Protein AF-A0A8B7J1X4-F1 (afdb_monomer_lite)

Foldseek 3Di:
DVVVVVVVPPVVVVVLVLLVLVDDPVCSVVSVLVVQLVVLVCQQVLVVVLVVCCVPPNNVVSVVVVVVVVVVVVVCCVPPPDPSDPPVPPLVDPDNPPPVCVVDPVNVVVVLVVDPVSVVVVVVVVVVVVVVVVCVPVVLVCCCPPVVDDPVVSSVVSNVVSVVVSVVD

pLDDT: mean 74.61, std 11.49, range [41.12, 89.56]

Secondary structure (DSSP, 8-state):
-HHHHHHTTTHHHHHHHHHHHHS-TTTHHHHHHHHHHHHHHHHHHHHHHHHHHHHHH-HHHHHHHHHHHHHHHHHHHHHH----S-TTTS-SSTT----TTTS-HHHHHHHHTT-HHHHHHHHHHHHHHHHHHHHHHHHHHHHHHTS---HHHHHHHHHHHHHHHHHH-

Structure (mmCIF, N/CA/C/O backbone):
data_AF-A0A8B7J1X4-F1
#
_entry.id   AF-A0A8B7J1X4-F1
#
loop_
_atom_site.group_PDB
_atom_site.id
_atom_site.type_symbol
_atom_site.label_atom_id
_atom_site.label_alt_id
_atom_site.label_comp_id
_atom_site.label_asym_id
_atom_site.label_entity_id
_atom_site.label_seq_id
_atom_site.pdbx_PDB_ins_code
_atom_site.Cartn_x
_atom_site.Cartn_y
_atom_site.Cartn_z
_atom_site.occupancy
_atom_site.B_iso_or_equiv
_atom_site.auth_seq_id
_atom_site.auth_comp_id
_atom_site.auth_asym_id
_atom_site.auth_atom_id
_atom_site.pdbx_PDB_model_num
ATOM 1 N N . MET A 1 1 ? -0.257 -16.240 15.286 1.00 43.97 1 MET A N 1
ATOM 2 C CA . MET A 1 1 ? -1.013 -15.777 14.099 1.00 43.97 1 MET A CA 1
ATOM 3 C C . MET A 1 1 ? -0.348 -14.624 13.336 1.00 43.97 1 MET A C 1
ATOM 5 O O . MET A 1 1 ? -0.653 -14.475 12.166 1.00 43.97 1 MET A O 1
ATOM 9 N N . ILE A 1 2 ? 0.600 -13.872 13.916 1.00 50.91 2 ILE A N 1
ATOM 10 C CA . ILE A 1 2 ? 1.233 -12.701 13.265 1.00 50.91 2 ILE A CA 1
ATOM 11 C C . ILE A 1 2 ? 2.126 -13.071 12.051 1.00 50.91 2 ILE A C 1
ATOM 13 O O . ILE A 1 2 ? 2.241 -12.291 11.114 1.00 50.91 2 ILE A O 1
ATOM 17 N N . SER A 1 3 ? 2.706 -14.278 12.002 1.00 58.28 3 SER A N 1
ATOM 18 C CA . SER A 1 3 ? 3.660 -14.655 10.940 1.00 58.28 3 SER A CA 1
ATOM 19 C C . SER A 1 3 ? 3.053 -14.957 9.564 1.00 58.28 3 SER A C 1
ATOM 21 O O . SER A 1 3 ? 3.766 -14.847 8.575 1.00 58.28 3 SER A O 1
ATOM 23 N N . VAL A 1 4 ? 1.770 -15.328 9.467 1.00 63.88 4 VAL A N 1
ATOM 24 C CA . VAL A 1 4 ? 1.157 -15.663 8.163 1.00 63.88 4 VAL A CA 1
ATOM 25 C C . VAL A 1 4 ? 0.767 -14.393 7.407 1.00 63.88 4 VAL A C 1
ATOM 27 O O . VAL A 1 4 ? 1.047 -14.280 6.218 1.00 63.88 4 VAL A O 1
ATOM 30 N N . SER A 1 5 ? 0.212 -13.396 8.103 1.00 62.59 5 SER A N 1
ATOM 31 C CA . SER A 1 5 ? -0.150 -12.104 7.505 1.00 62.59 5 SER A CA 1
ATOM 32 C C . SER A 1 5 ? 1.054 -11.371 6.906 1.00 62.59 5 SER A C 1
ATOM 34 O O . SER A 1 5 ? 0.910 -10.707 5.888 1.00 62.59 5 SER A O 1
ATOM 36 N N . GLY A 1 6 ? 2.250 -11.535 7.486 1.00 63.50 6 GLY A N 1
ATOM 37 C CA . GLY A 1 6 ? 3.478 -10.935 6.957 1.00 63.50 6 GLY A CA 1
ATOM 38 C C . GLY A 1 6 ? 3.901 -11.491 5.593 1.00 63.50 6 GLY A C 1
ATOM 39 O O . GLY A 1 6 ? 4.378 -10.734 4.755 1.00 63.50 6 GLY A O 1
ATOM 40 N N . ILE A 1 7 ? 3.671 -12.784 5.335 1.00 66.56 7 ILE A N 1
ATOM 41 C CA . ILE A 1 7 ? 4.009 -13.419 4.048 1.00 66.56 7 ILE A CA 1
ATOM 42 C C . ILE A 1 7 ? 3.128 -12.851 2.929 1.00 66.56 7 ILE A C 1
ATOM 44 O O . ILE A 1 7 ? 3.621 -12.540 1.849 1.00 66.56 7 ILE A O 1
ATOM 48 N N . PHE A 1 8 ? 1.841 -12.644 3.211 1.00 70.56 8 PHE A N 1
ATOM 49 C CA . PHE A 1 8 ? 0.896 -12.044 2.266 1.00 70.56 8 PHE A CA 1
ATOM 50 C C . PHE A 1 8 ? 0.984 -10.513 2.187 1.00 70.56 8 PHE A C 1
ATOM 52 O O . PHE A 1 8 ? 0.286 -9.912 1.379 1.00 70.56 8 PHE A O 1
ATOM 59 N N . SER A 1 9 ? 1.835 -9.868 2.993 1.00 66.69 9 SER A N 1
ATOM 60 C CA . SER A 1 9 ? 1.963 -8.406 3.009 1.00 66.69 9 SER A CA 1
ATOM 61 C C . SER A 1 9 ? 2.813 -7.855 1.857 1.00 66.69 9 SER A C 1
ATOM 63 O O . SER A 1 9 ? 2.869 -6.638 1.671 1.00 66.69 9 SER A O 1
ATOM 65 N N . VAL A 1 10 ? 3.498 -8.711 1.090 1.00 72.06 10 VAL A N 1
ATOM 66 C CA . VAL A 1 10 ? 4.405 -8.304 -0.001 1.00 72.06 10 VAL A CA 1
ATOM 67 C C . VAL A 1 10 ? 3.624 -8.054 -1.298 1.00 72.06 10 VAL A C 1
ATOM 69 O O . VAL A 1 10 ? 3.910 -8.629 -2.342 1.00 72.06 10 VAL A O 1
ATOM 72 N N . THR A 1 11 ? 2.614 -7.189 -1.247 1.00 78.81 11 THR A N 1
ATOM 73 C CA . THR A 1 11 ? 1.757 -6.907 -2.413 1.00 78.81 11 THR A CA 1
ATOM 74 C C . THR A 1 11 ? 2.311 -5.762 -3.258 1.00 78.81 11 THR A C 1
ATOM 76 O O . THR A 1 11 ? 2.304 -5.834 -4.483 1.00 78.81 11 THR A O 1
ATOM 79 N N . PHE A 1 12 ? 2.882 -4.733 -2.622 1.00 76.94 12 PHE A N 1
ATOM 80 C CA . PHE A 1 12 ? 3.412 -3.554 -3.317 1.00 76.94 12 PHE A CA 1
ATOM 81 C C . PHE A 1 12 ? 4.479 -3.878 -4.357 1.00 76.94 12 PHE A C 1
ATOM 83 O O . PHE A 1 12 ? 4.410 -3.392 -5.480 1.00 76.94 12 PHE A O 1
ATOM 90 N N . SER A 1 13 ? 5.446 -4.723 -3.993 1.00 78.19 13 SER A N 1
ATOM 91 C CA . SER A 1 13 ? 6.528 -5.119 -4.900 1.00 78.19 13 SER A CA 1
ATOM 92 C C . SER A 1 13 ? 5.981 -5.810 -6.155 1.00 78.19 13 SER A C 1
ATOM 94 O O . SER A 1 13 ? 6.418 -5.523 -7.266 1.00 78.19 13 SER A O 1
ATOM 96 N N . VAL A 1 14 ? 4.969 -6.670 -5.985 1.00 80.81 14 VAL A N 1
ATOM 97 C CA . VAL A 1 14 ? 4.340 -7.419 -7.081 1.00 80.81 14 VAL A CA 1
ATOM 98 C C . VAL A 1 14 ? 3.522 -6.495 -7.983 1.00 80.81 14 VAL A C 1
ATOM 100 O O . VAL A 1 14 ? 3.642 -6.582 -9.202 1.00 80.81 14 VAL A O 1
ATOM 103 N N . ILE A 1 15 ? 2.741 -5.574 -7.408 1.00 80.94 15 ILE A N 1
ATOM 104 C CA . ILE A 1 15 ? 1.948 -4.607 -8.183 1.00 80.94 15 ILE A CA 1
ATOM 105 C C . ILE A 1 15 ? 2.865 -3.693 -8.997 1.00 80.94 15 ILE A C 1
ATOM 107 O O . ILE A 1 15 ? 2.632 -3.499 -10.188 1.00 80.94 15 ILE A O 1
ATOM 111 N N . PHE A 1 16 ? 3.924 -3.148 -8.390 1.00 80.25 16 PHE A N 1
ATOM 112 C CA . PHE A 1 16 ? 4.852 -2.282 -9.115 1.00 80.25 16 PHE A CA 1
ATOM 113 C C . PHE A 1 16 ? 5.597 -3.030 -10.221 1.00 80.25 16 PHE A C 1
ATOM 115 O O . PHE A 1 16 ? 5.753 -2.475 -11.305 1.00 80.25 16 PHE A O 1
ATOM 122 N N . ALA A 1 17 ? 5.986 -4.288 -9.997 1.00 80.56 17 ALA A N 1
ATOM 123 C CA . ALA A 1 17 ? 6.559 -5.126 -11.048 1.00 80.56 17 ALA A CA 1
ATOM 124 C C . ALA A 1 17 ? 5.566 -5.350 -12.204 1.00 80.56 17 ALA A C 1
ATOM 126 O O . ALA A 1 17 ? 5.909 -5.112 -13.357 1.00 80.56 17 ALA A O 1
ATOM 127 N N . TYR A 1 18 ? 4.312 -5.700 -11.899 1.00 79.19 18 TYR A N 1
ATOM 128 C CA . TYR A 1 18 ? 3.263 -5.882 -12.907 1.00 79.19 18 TYR A CA 1
ATOM 129 C C . TYR A 1 18 ? 3.027 -4.609 -13.733 1.00 79.19 18 TYR A C 1
ATOM 131 O O . TYR A 1 18 ? 2.960 -4.649 -14.960 1.00 79.19 18 TYR A O 1
ATOM 139 N N . VAL A 1 19 ? 2.940 -3.452 -13.073 1.00 80.00 19 VAL A N 1
ATOM 140 C CA . VAL A 1 19 ? 2.756 -2.159 -13.747 1.00 80.00 19 VAL A CA 1
ATOM 141 C C . VAL A 1 19 ? 3.963 -1.840 -14.629 1.00 80.00 19 VAL A C 1
ATOM 143 O O . VAL A 1 19 ? 3.774 -1.382 -15.754 1.00 80.00 19 VAL A O 1
ATOM 146 N N . ALA A 1 20 ? 5.186 -2.128 -14.172 1.00 80.00 20 ALA A N 1
ATOM 147 C CA . ALA A 1 20 ? 6.407 -1.943 -14.957 1.00 80.00 20 ALA A CA 1
ATOM 148 C C . ALA A 1 20 ? 6.426 -2.784 -16.244 1.00 80.00 20 ALA A C 1
ATOM 150 O O . ALA A 1 20 ? 6.934 -2.312 -17.269 1.00 80.00 20 ALA A O 1
ATOM 151 N N . ASP A 1 21 ? 5.882 -4.002 -16.175 1.00 78.81 21 ASP A N 1
ATOM 152 C CA . ASP A 1 21 ? 5.820 -4.957 -17.284 1.00 78.81 21 ASP A CA 1
ATOM 153 C C . ASP A 1 21 ? 4.762 -4.569 -18.328 1.00 78.81 21 ASP A C 1
ATOM 155 O O . ASP A 1 21 ? 4.979 -4.749 -19.526 1.00 78.81 21 ASP A O 1
ATOM 159 N N . VAL A 1 22 ? 3.628 -4.009 -17.893 1.00 76.81 22 VAL A N 1
ATOM 160 C CA . VAL A 1 22 ? 2.497 -3.666 -18.777 1.00 76.81 22 VAL A CA 1
ATOM 161 C C . VAL A 1 22 ? 2.607 -2.251 -19.364 1.00 76.81 22 VAL A C 1
ATOM 163 O O . VAL A 1 22 ? 2.054 -1.986 -20.432 1.00 76.81 22 VAL A O 1
ATOM 166 N N . THR A 1 23 ? 3.324 -1.330 -18.708 1.00 77.00 23 THR A N 1
ATOM 167 C CA . THR A 1 23 ? 3.393 0.086 -19.119 1.00 77.00 23 THR A CA 1
ATOM 168 C C . THR A 1 23 ? 4.698 0.459 -19.828 1.00 77.00 23 THR A C 1
ATOM 170 O O . THR A 1 23 ? 5.799 0.042 -19.454 1.00 77.00 23 THR A O 1
ATOM 173 N N . GLN A 1 24 ? 4.578 1.290 -20.868 1.00 76.50 24 GLN A N 1
ATOM 174 C CA . GLN A 1 24 ? 5.717 1.816 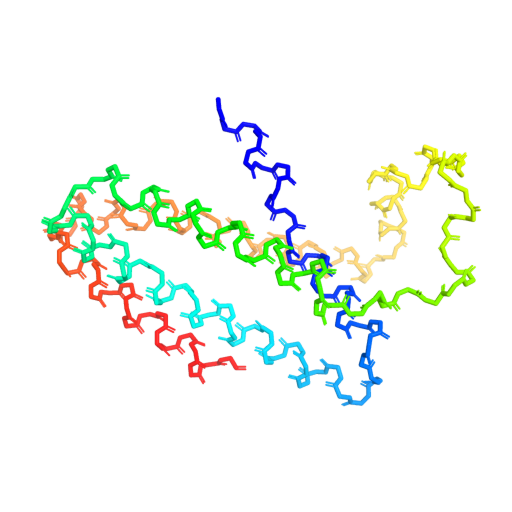-21.628 1.00 76.50 24 GLN A CA 1
ATOM 175 C C . GLN A 1 24 ? 6.518 2.831 -20.798 1.00 76.50 24 GLN A C 1
ATOM 177 O O . GLN A 1 24 ? 5.949 3.540 -19.971 1.00 76.50 24 GLN A O 1
ATOM 182 N N . GLU A 1 25 ? 7.829 2.955 -21.051 1.00 74.50 25 GLU A N 1
ATOM 183 C CA . GLU A 1 25 ? 8.747 3.800 -20.259 1.00 74.50 25 GLU A CA 1
ATOM 184 C C . GLU A 1 25 ? 8.257 5.232 -20.023 1.00 74.50 25 GLU A C 1
ATOM 186 O O . GLU A 1 25 ? 8.450 5.766 -18.932 1.00 74.50 25 GLU A O 1
ATOM 191 N N . HIS A 1 26 ? 7.594 5.830 -21.013 1.00 73.38 26 HIS A N 1
ATOM 192 C CA . HIS A 1 26 ? 7.126 7.211 -20.933 1.00 73.38 26 HIS A CA 1
ATOM 193 C C . HIS A 1 26 ? 5.895 7.394 -20.020 1.00 73.38 26 HIS A C 1
ATOM 195 O O . HIS A 1 26 ? 5.731 8.467 -19.446 1.00 73.38 26 HIS A O 1
ATOM 201 N N . GLU A 1 27 ? 5.070 6.356 -19.828 1.00 80.50 27 GLU A N 1
ATOM 202 C CA . GLU A 1 27 ? 3.838 6.416 -19.014 1.00 80.50 27 GLU A CA 1
ATOM 203 C C . GLU A 1 27 ? 4.018 5.825 -17.611 1.00 80.50 27 GLU A C 1
ATOM 205 O O . GLU A 1 27 ? 3.137 5.967 -16.762 1.00 80.50 27 GLU A O 1
ATOM 210 N N . ARG A 1 28 ? 5.166 5.189 -17.330 1.00 80.00 28 ARG A N 1
ATOM 211 C CA . ARG A 1 28 ? 5.443 4.519 -16.046 1.00 80.00 28 ARG A CA 1
ATOM 212 C C . ARG A 1 28 ? 5.256 5.435 -14.843 1.00 80.00 28 ARG A C 1
ATOM 214 O O . ARG A 1 28 ? 4.695 5.010 -13.840 1.00 80.00 28 ARG A O 1
ATOM 221 N N . ILE A 1 29 ? 5.696 6.690 -14.944 1.00 81.69 29 ILE A N 1
ATOM 222 C CA . ILE A 1 29 ? 5.574 7.664 -13.849 1.00 81.69 29 ILE A CA 1
ATOM 223 C C . ILE A 1 29 ? 4.096 7.913 -13.525 1.00 81.69 29 ILE A C 1
ATOM 225 O O . ILE A 1 29 ? 3.697 7.835 -12.365 1.00 81.69 29 ILE A O 1
ATOM 229 N N . THR A 1 30 ? 3.269 8.147 -14.545 1.00 82.06 30 THR A N 1
ATOM 230 C CA . THR A 1 30 ? 1.828 8.376 -14.382 1.00 82.06 30 THR A CA 1
ATOM 231 C C . THR A 1 30 ? 1.114 7.127 -13.873 1.00 82.06 30 THR A C 1
ATOM 233 O O . THR A 1 30 ? 0.265 7.224 -12.989 1.00 82.06 30 THR A O 1
ATOM 236 N N . ALA A 1 31 ? 1.484 5.946 -14.372 1.00 83.62 31 ALA A N 1
ATOM 237 C CA . ALA A 1 31 ? 0.910 4.682 -13.924 1.00 83.62 31 ALA A CA 1
ATOM 238 C C . ALA A 1 31 ? 1.232 4.386 -12.449 1.00 83.62 31 ALA A C 1
ATOM 240 O O . ALA A 1 31 ? 0.340 4.013 -11.687 1.00 83.62 31 ALA A O 1
ATOM 241 N N . TYR A 1 32 ? 2.476 4.612 -12.013 1.00 83.75 32 TYR A N 1
ATOM 242 C CA . TYR A 1 32 ? 2.853 4.486 -10.603 1.00 83.75 32 TYR A CA 1
ATOM 243 C C . TYR A 1 32 ? 2.157 5.514 -9.709 1.00 83.75 32 TYR A C 1
ATOM 245 O O . TYR A 1 32 ? 1.755 5.168 -8.594 1.00 83.75 32 TYR A O 1
ATOM 253 N N . GLY A 1 33 ? 1.965 6.743 -10.196 1.00 84.50 33 GLY A N 1
ATOM 254 C CA . GLY A 1 33 ? 1.164 7.760 -9.512 1.00 84.50 33 GLY A CA 1
ATOM 255 C C . GLY A 1 33 ? -0.278 7.297 -9.303 1.00 84.50 33 GLY A C 1
ATOM 256 O O . GLY A 1 33 ? -0.770 7.305 -8.179 1.00 84.50 33 GLY A O 1
ATOM 257 N N . LEU A 1 34 ? -0.922 6.773 -10.352 1.00 83.56 34 LEU A N 1
ATOM 258 C CA . LEU A 1 34 ? -2.301 6.282 -10.281 1.00 83.56 34 LEU A CA 1
ATOM 259 C C . LEU A 1 34 ? -2.460 5.115 -9.293 1.00 83.56 34 LEU A C 1
ATOM 261 O O . LEU A 1 34 ? -3.404 5.097 -8.508 1.00 83.56 34 LEU A O 1
ATOM 265 N N . VAL A 1 35 ? -1.523 4.164 -9.295 1.00 86.25 35 VAL A N 1
ATOM 266 C CA . VAL A 1 35 ? -1.497 3.041 -8.339 1.00 86.25 35 VAL A CA 1
ATOM 267 C C . VAL A 1 35 ? -1.308 3.533 -6.903 1.00 86.25 35 VAL A C 1
ATOM 269 O O . VAL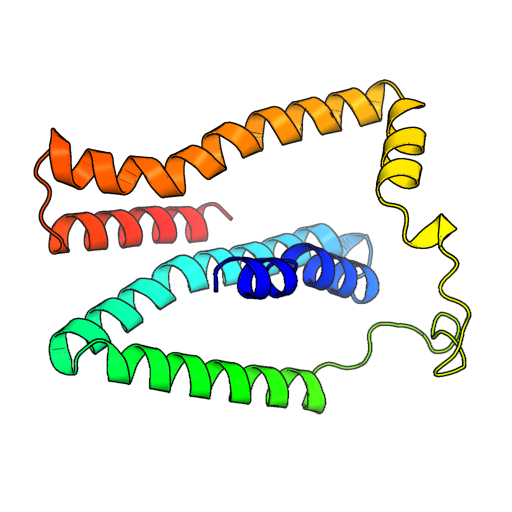 A 1 35 ? -1.945 3.035 -5.977 1.00 86.25 35 VAL A O 1
ATOM 272 N N . SER A 1 36 ? -0.454 4.534 -6.704 1.00 82.31 36 SER A N 1
ATOM 273 C CA . SER A 1 36 ? -0.243 5.125 -5.381 1.00 82.31 36 SER A CA 1
ATOM 274 C C . SER A 1 36 ? -1.487 5.887 -4.908 1.00 82.31 36 SER A C 1
ATOM 276 O O . SER A 1 36 ? -1.855 5.795 -3.738 1.00 82.31 36 SER A O 1
ATOM 278 N N . ALA A 1 37 ? -2.185 6.579 -5.813 1.00 82.44 37 ALA A N 1
ATOM 279 C CA . ALA A 1 37 ? -3.405 7.322 -5.508 1.00 82.44 37 ALA A CA 1
ATOM 280 C C . ALA A 1 37 ? -4.567 6.393 -5.123 1.00 82.44 37 ALA A C 1
ATOM 282 O O . ALA A 1 37 ? -5.283 6.663 -4.157 1.00 82.44 37 ALA A O 1
ATOM 283 N N . THR A 1 38 ? -4.741 5.264 -5.820 1.00 84.88 38 THR A N 1
ATOM 284 C CA . THR A 1 38 ? -5.759 4.262 -5.454 1.00 84.88 38 THR A CA 1
ATOM 285 C C . THR A 1 38 ? -5.444 3.595 -4.117 1.00 84.88 38 THR A C 1
ATOM 287 O O . THR A 1 38 ? -6.362 3.321 -3.336 1.00 84.88 38 THR A O 1
ATOM 290 N N . PHE A 1 39 ? -4.163 3.394 -3.799 1.00 82.81 39 PHE A N 1
ATOM 291 C CA . PHE A 1 39 ? -3.745 2.925 -2.481 1.00 82.81 39 PHE A CA 1
ATOM 292 C C . PHE A 1 39 ? -4.060 3.949 -1.377 1.00 82.81 39 PHE A C 1
ATOM 294 O O . PHE A 1 39 ? -4.689 3.593 -0.378 1.00 82.81 39 PHE A O 1
ATOM 301 N N . ALA A 1 40 ? -3.712 5.224 -1.576 1.00 79.19 40 ALA A N 1
ATOM 302 C CA . ALA A 1 40 ? -4.042 6.302 -0.641 1.00 79.19 40 ALA A CA 1
ATOM 303 C C . ALA A 1 40 ? -5.562 6.430 -0.430 1.00 79.19 40 ALA A C 1
ATOM 305 O O . ALA A 1 40 ? -6.027 6.560 0.704 1.00 79.19 40 ALA A O 1
ATOM 306 N N . ALA A 1 41 ? -6.351 6.301 -1.502 1.00 81.19 41 ALA A N 1
ATOM 307 C CA . ALA A 1 41 ? -7.809 6.281 -1.424 1.00 81.19 41 ALA A CA 1
ATOM 308 C C . ALA A 1 41 ? -8.317 5.109 -0.578 1.00 81.19 41 ALA A C 1
ATOM 310 O O . ALA A 1 41 ? -9.131 5.292 0.330 1.00 81.19 41 ALA A O 1
ATOM 311 N N . SER A 1 42 ? -7.773 3.914 -0.805 1.00 82.44 42 SER A N 1
ATOM 312 C CA . SER A 1 42 ? -8.134 2.711 -0.053 1.00 82.44 42 SER A CA 1
ATOM 313 C C . SER A 1 42 ? -7.816 2.835 1.442 1.00 82.44 42 SER A C 1
ATOM 315 O O . SER A 1 42 ? -8.615 2.394 2.271 1.00 82.44 42 SER A O 1
ATOM 317 N N . LEU A 1 43 ? -6.702 3.485 1.807 1.00 74.75 43 LEU A N 1
ATOM 318 C CA . LEU A 1 43 ? -6.327 3.744 3.203 1.00 74.75 43 LEU A CA 1
ATOM 319 C C . LEU A 1 43 ? -7.315 4.651 3.950 1.00 74.75 43 LEU A C 1
ATOM 321 O O . LEU A 1 43 ? -7.446 4.513 5.163 1.00 74.75 43 LEU A O 1
ATOM 325 N N . VAL A 1 44 ? -8.017 5.554 3.262 1.00 75.75 44 VAL A N 1
ATOM 326 C CA . VAL A 1 44 ? -9.070 6.394 3.866 1.00 75.75 44 VAL A CA 1
ATOM 327 C C . VAL A 1 44 ? -10.389 5.649 3.935 1.00 75.75 44 VAL A C 1
ATOM 329 O O . VAL A 1 44 ? -11.071 5.645 4.962 1.00 75.75 44 VAL A O 1
ATOM 332 N N . THR A 1 45 ? -10.772 5.041 2.815 1.00 79.56 45 THR A N 1
ATOM 333 C CA . THR A 1 45 ? -12.094 4.447 2.649 1.00 79.56 45 THR A CA 1
ATOM 334 C C . THR A 1 45 ? -12.256 3.198 3.516 1.00 79.56 45 THR A C 1
ATOM 336 O O . THR A 1 45 ? -13.322 2.998 4.097 1.00 79.56 45 THR A O 1
ATOM 339 N N . SER A 1 46 ? -11.202 2.392 3.681 1.00 80.31 46 SER A N 1
ATOM 340 C CA . SER A 1 46 ? -11.262 1.139 4.445 1.00 80.31 46 SER A CA 1
ATOM 341 C C . SER A 1 46 ? -11.552 1.344 5.947 1.00 80.31 46 SER A C 1
ATOM 343 O O . SER A 1 46 ? -12.541 0.782 6.427 1.00 80.31 46 SER A O 1
ATOM 345 N N . PRO A 1 47 ? -10.817 2.187 6.708 1.00 74.81 47 PRO A N 1
ATOM 346 C CA . PRO A 1 47 ? -11.128 2.443 8.117 1.00 74.81 47 PRO A CA 1
ATOM 347 C C . PRO A 1 47 ? -12.495 3.091 8.331 1.00 74.81 47 PRO A C 1
ATOM 349 O O . PRO A 1 47 ? -13.157 2.784 9.319 1.00 74.81 47 PRO A O 1
ATOM 352 N N . ALA A 1 48 ? -12.941 3.959 7.417 1.00 75.69 48 ALA A N 1
ATOM 353 C CA . ALA A 1 48 ? -14.252 4.597 7.511 1.00 75.69 48 ALA A CA 1
ATOM 354 C C . ALA A 1 48 ? -15.389 3.566 7.410 1.00 75.69 48 ALA A C 1
ATOM 356 O O . ALA A 1 48 ? -16.292 3.550 8.250 1.00 75.69 48 ALA A O 1
ATOM 357 N N . ILE A 1 49 ? -15.310 2.662 6.426 1.00 80.19 49 ILE A N 1
ATOM 358 C CA . ILE A 1 49 ? -16.278 1.570 6.259 1.00 80.19 49 ILE A CA 1
ATOM 359 C C . ILE A 1 49 ? -16.183 0.585 7.432 1.00 80.19 49 ILE A C 1
ATOM 361 O O . ILE A 1 49 ? -17.209 0.201 7.995 1.00 80.19 49 ILE A O 1
ATOM 365 N N . GLY A 1 50 ? -14.968 0.214 7.846 1.00 79.31 50 GLY A N 1
ATOM 366 C CA . GLY A 1 50 ? -14.735 -0.713 8.955 1.00 79.31 50 GLY A CA 1
ATOM 367 C C . GLY A 1 50 ? -15.252 -0.191 10.297 1.00 79.31 50 GLY A C 1
ATOM 368 O O . GLY A 1 50 ? -15.905 -0.930 11.031 1.00 79.31 50 GLY A O 1
ATOM 369 N N . ALA A 1 51 ? -15.034 1.092 10.600 1.00 74.00 51 ALA A N 1
ATOM 370 C CA . ALA A 1 51 ? -15.530 1.725 11.820 1.00 74.00 51 ALA A CA 1
ATOM 371 C C . ALA A 1 51 ? -17.062 1.826 11.834 1.00 74.00 51 ALA A C 1
ATOM 373 O O . ALA A 1 51 ? -17.683 1.571 12.865 1.00 74.00 51 ALA A O 1
ATOM 374 N N . TYR A 1 52 ? -17.680 2.150 10.693 1.00 77.56 52 TYR A N 1
ATOM 375 C CA . TYR A 1 52 ? -19.138 2.203 10.568 1.00 77.56 52 TYR A CA 1
ATOM 376 C C . TYR A 1 52 ? -19.787 0.823 10.772 1.00 77.56 52 TYR A C 1
ATOM 378 O O . TYR A 1 52 ? -20.745 0.696 11.540 1.00 77.56 52 TYR A O 1
ATOM 386 N N . LEU A 1 53 ? -19.233 -0.223 10.147 1.00 80.19 53 LEU A N 1
ATOM 387 C CA . LEU A 1 53 ? -19.706 -1.601 10.320 1.00 80.19 53 LEU A CA 1
ATOM 388 C C . LEU A 1 53 ? -19.487 -2.114 11.749 1.00 80.19 53 LEU A C 1
ATOM 390 O O . LEU A 1 53 ? -20.407 -2.705 12.314 1.00 80.19 53 LEU A O 1
ATOM 394 N N . SER A 1 54 ? -18.320 -1.853 12.349 1.00 78.94 54 SER A N 1
ATOM 395 C CA . SER A 1 54 ? -18.026 -2.236 13.739 1.00 78.94 54 SER A CA 1
ATOM 396 C C . SER A 1 54 ? -19.019 -1.588 14.711 1.00 78.94 54 SER A C 1
ATOM 398 O O . SER A 1 54 ? -19.583 -2.273 15.563 1.00 78.94 54 SER A O 1
ATOM 400 N N . ALA A 1 55 ? -19.330 -0.298 14.530 1.00 75.25 55 ALA A N 1
ATOM 401 C CA . ALA A 1 55 ? -20.233 0.437 15.415 1.00 75.25 55 ALA A CA 1
ATOM 402 C C . ALA A 1 55 ? -21.695 -0.040 15.355 1.00 75.25 55 ALA A C 1
ATOM 404 O O . ALA A 1 55 ? -22.383 -0.011 16.372 1.00 75.25 55 ALA A O 1
ATOM 405 N N . SER A 1 56 ? -22.179 -0.458 14.181 1.00 77.44 56 SER A N 1
ATOM 406 C CA . SER A 1 56 ? -23.584 -0.862 14.007 1.00 77.44 56 SER A CA 1
ATOM 407 C C . SER A 1 56 ? -23.829 -2.356 14.228 1.00 77.44 56 SER A C 1
ATOM 409 O O . SER A 1 56 ? -24.922 -2.737 14.639 1.00 77.44 56 SER A O 1
ATOM 411 N N . TYR A 1 57 ? -22.835 -3.207 13.959 1.00 77.56 57 TYR A N 1
ATOM 412 C CA . TYR A 1 57 ? -23.042 -4.654 13.852 1.00 77.56 57 TYR A CA 1
ATOM 413 C C . TYR A 1 57 ? -21.980 -5.513 14.563 1.00 77.56 57 TYR A C 1
ATOM 415 O O . TYR A 1 57 ? -22.083 -6.742 14.571 1.00 77.56 57 TYR A O 1
ATOM 423 N N . GLY A 1 58 ? -20.982 -4.883 15.191 1.00 79.56 58 GLY A N 1
ATOM 424 C CA . GLY A 1 58 ? -19.901 -5.552 15.911 1.00 79.56 58 GLY A CA 1
ATOM 425 C C . GLY A 1 58 ? -18.785 -6.092 15.009 1.00 79.56 58 GLY A C 1
ATOM 426 O O . GLY A 1 58 ? -18.908 -6.195 13.787 1.00 79.56 58 GLY A O 1
ATOM 427 N N . ASP A 1 59 ? -17.669 -6.469 15.632 1.00 79.31 59 ASP A N 1
ATOM 428 C CA . ASP A 1 59 ? -16.418 -6.780 14.925 1.00 79.31 59 ASP A CA 1
ATOM 429 C C . ASP A 1 59 ? -16.495 -8.041 14.047 1.00 79.31 59 ASP A C 1
ATOM 431 O O . ASP A 1 59 ? -15.818 -8.133 13.023 1.00 79.31 59 ASP A O 1
ATOM 435 N N . ASN A 1 60 ? -17.369 -8.996 14.386 1.00 83.25 60 ASN A N 1
ATOM 436 C CA . ASN A 1 60 ? -17.543 -10.232 13.613 1.00 83.25 60 ASN A CA 1
ATOM 437 C C . ASN A 1 60 ? -18.017 -9.967 12.174 1.00 83.25 60 ASN A C 1
ATOM 439 O O . ASN A 1 60 ? -17.592 -10.657 11.246 1.00 83.25 60 ASN A O 1
ATOM 443 N N . LEU A 1 61 ? -18.877 -8.962 11.973 1.00 81.44 61 LEU A N 1
ATOM 444 C CA . LEU A 1 61 ? -19.383 -8.622 10.643 1.00 81.44 61 LEU A CA 1
ATOM 445 C C . LEU A 1 61 ? -18.348 -7.872 9.801 1.00 81.44 61 LEU A C 1
ATOM 447 O O . LEU A 1 61 ? -18.290 -8.091 8.594 1.00 81.44 61 LEU A O 1
ATOM 451 N N . VAL A 1 62 ? -17.469 -7.080 10.424 1.00 83.94 62 VAL A N 1
ATOM 452 C CA . VAL A 1 62 ? -16.321 -6.463 9.735 1.00 83.94 62 VAL A CA 1
ATOM 453 C C . VAL A 1 62 ? -15.409 -7.541 9.149 1.00 83.94 62 VAL A C 1
ATOM 455 O O . VAL A 1 62 ? -15.031 -7.460 7.982 1.00 83.94 62 VAL A O 1
ATOM 458 N N . VAL A 1 63 ? -15.102 -8.581 9.932 1.00 85.50 63 VAL A N 1
ATOM 459 C CA . VAL A 1 63 ? -14.262 -9.702 9.481 1.00 85.50 63 VAL A CA 1
ATOM 460 C C . VAL A 1 63 ? -14.931 -10.474 8.342 1.00 85.50 63 VAL A C 1
ATOM 462 O O . VAL A 1 63 ? -14.266 -10.810 7.363 1.00 85.50 63 VAL A O 1
ATOM 465 N N . LEU A 1 64 ? -16.242 -10.722 8.428 1.00 87.50 64 LEU A N 1
ATOM 466 C CA . LEU A 1 64 ? -16.984 -11.417 7.374 1.00 87.50 64 LEU A CA 1
ATOM 467 C C . LEU A 1 64 ? -16.993 -10.621 6.062 1.00 87.50 64 LEU A C 1
ATOM 469 O O . LEU A 1 64 ? -16.748 -11.190 5.000 1.00 87.50 64 LEU A O 1
ATOM 473 N N . VAL A 1 65 ? -17.215 -9.308 6.126 1.00 86.94 65 VAL A N 1
ATOM 474 C CA . VAL A 1 65 ? -17.169 -8.435 4.944 1.00 86.94 65 VAL A CA 1
ATOM 475 C C . VAL A 1 65 ? -15.763 -8.387 4.351 1.00 86.94 65 VAL A C 1
ATOM 477 O O . VAL A 1 65 ? -15.619 -8.539 3.140 1.00 86.94 65 VAL A O 1
ATOM 480 N N . ALA A 1 66 ? -14.724 -8.267 5.181 1.00 85.69 66 ALA A N 1
ATOM 481 C CA . ALA A 1 66 ? -13.338 -8.317 4.717 1.00 85.69 66 ALA A CA 1
ATOM 482 C C . ALA A 1 66 ? -13.014 -9.644 4.003 1.00 85.69 66 ALA A C 1
ATOM 484 O O . ALA A 1 66 ? -12.363 -9.636 2.960 1.00 85.69 66 ALA A O 1
ATOM 485 N N . ALA A 1 67 ? -13.513 -10.775 4.515 1.00 86.25 67 ALA A N 1
ATOM 486 C CA . ALA A 1 67 ? -13.331 -12.082 3.888 1.00 86.25 67 ALA A CA 1
ATOM 487 C C . ALA A 1 67 ? -14.041 -12.185 2.528 1.00 86.25 67 ALA A C 1
ATOM 489 O O . ALA A 1 67 ? -13.457 -12.687 1.570 1.00 86.25 67 ALA A O 1
ATOM 490 N N . VAL A 1 68 ? -15.274 -11.680 2.418 1.00 89.56 68 VAL A N 1
ATOM 491 C CA . VAL A 1 68 ? -16.012 -11.656 1.143 1.00 89.56 68 VAL A CA 1
ATOM 492 C C . VAL A 1 68 ? -15.287 -10.792 0.113 1.00 89.56 68 VAL A C 1
ATOM 494 O O . VAL A 1 68 ? -15.103 -11.232 -1.019 1.00 89.56 68 VAL A O 1
ATOM 497 N N . VAL A 1 69 ? -14.824 -9.601 0.505 1.00 87.69 69 VAL A N 1
ATOM 498 C CA . VAL A 1 69 ? -14.054 -8.713 -0.378 1.00 87.69 69 VAL A CA 1
ATOM 499 C C . VAL A 1 69 ? -12.772 -9.398 -0.855 1.00 87.69 69 VAL A C 1
ATOM 501 O O . VAL A 1 69 ? -12.483 -9.354 -2.046 1.00 87.69 69 VAL A O 1
ATOM 504 N N . ALA A 1 70 ? -12.053 -10.101 0.025 1.00 86.19 70 ALA A N 1
ATOM 505 C CA . ALA A 1 70 ? -10.852 -10.844 -0.356 1.00 86.19 70 ALA A CA 1
ATOM 506 C C . ALA A 1 70 ? -11.139 -11.972 -1.364 1.00 86.19 70 ALA A C 1
ATOM 508 O O . ALA A 1 70 ? -10.378 -12.166 -2.307 1.00 86.19 70 ALA A O 1
ATOM 509 N N . VAL A 1 71 ? -12.245 -12.709 -1.207 1.00 88.44 71 VAL A N 1
ATOM 510 C CA . VAL A 1 71 ? -12.639 -13.755 -2.170 1.00 88.44 71 VAL A CA 1
ATOM 511 C C . VAL A 1 71 ? -12.997 -13.148 -3.527 1.00 88.44 71 VAL A C 1
ATOM 513 O O . VAL A 1 71 ? -12.596 -13.684 -4.558 1.00 88.44 71 VAL A O 1
ATOM 516 N N . VAL A 1 72 ? -13.716 -12.023 -3.537 1.00 89.38 72 VAL A N 1
ATOM 517 C CA . VAL A 1 72 ? -14.052 -11.304 -4.773 1.00 89.38 72 VAL A CA 1
ATOM 518 C C . VAL A 1 72 ? -12.793 -10.786 -5.465 1.00 89.38 72 VAL A C 1
ATOM 520 O O . VAL A 1 72 ? -12.684 -10.930 -6.679 1.00 89.38 72 VAL A O 1
ATOM 523 N N . ASP A 1 73 ? -11.835 -10.248 -4.712 1.00 86.69 73 ASP A N 1
ATOM 524 C CA . ASP A 1 73 ? -10.551 -9.783 -5.242 1.00 86.69 73 ASP A CA 1
ATOM 525 C C . ASP A 1 73 ? -9.752 -10.932 -5.875 1.00 86.69 73 ASP A C 1
ATOM 527 O O . ASP A 1 73 ? -9.306 -10.823 -7.014 1.00 86.69 73 ASP A O 1
ATOM 531 N N . ILE A 1 74 ? -9.688 -12.096 -5.217 1.00 85.06 74 ILE A N 1
ATOM 532 C CA . ILE A 1 74 ? -9.072 -13.305 -5.790 1.00 85.06 74 ILE A CA 1
ATOM 533 C C . ILE A 1 74 ? -9.776 -13.715 -7.088 1.00 85.06 74 ILE A C 1
ATOM 535 O O . ILE A 1 74 ? -9.113 -13.989 -8.089 1.00 85.06 74 ILE A O 1
ATOM 539 N N . CYS A 1 75 ? -11.110 -13.752 -7.103 1.00 85.25 75 CYS A N 1
ATOM 540 C CA . CYS A 1 75 ? -11.863 -14.067 -8.316 1.00 85.25 75 CYS A CA 1
ATOM 541 C C . CYS A 1 75 ? -11.601 -13.048 -9.431 1.00 85.25 75 CYS A C 1
ATOM 543 O O . CYS A 1 75 ? -11.466 -13.438 -10.588 1.00 85.25 75 CYS A O 1
ATOM 545 N N . PHE A 1 76 ? -11.505 -11.762 -9.098 1.00 84.44 76 PHE A N 1
ATOM 546 C CA . PHE A 1 76 ? -11.212 -10.707 -10.057 1.00 84.44 76 PHE A CA 1
ATOM 547 C C . PHE A 1 76 ? -9.801 -10.847 -10.630 1.00 84.44 76 PHE A C 1
ATOM 549 O O . PHE A 1 76 ? -9.641 -10.822 -11.847 1.00 84.44 76 PHE A O 1
ATOM 556 N N . ILE A 1 77 ? -8.794 -11.082 -9.789 1.00 82.38 77 ILE A N 1
ATOM 557 C CA . ILE A 1 77 ? -7.414 -11.305 -10.232 1.00 82.38 77 ILE A CA 1
ATOM 558 C C . ILE A 1 77 ? -7.335 -12.527 -11.156 1.00 82.38 77 ILE A C 1
ATOM 560 O O . ILE A 1 77 ? -6.715 -12.453 -12.210 1.00 82.38 77 ILE A O 1
ATOM 564 N N . LEU A 1 78 ? -8.012 -13.628 -10.816 1.00 77.94 78 LEU A N 1
ATOM 565 C CA . LEU A 1 78 ? -7.999 -14.849 -11.629 1.00 77.94 78 LEU A CA 1
ATOM 566 C C . LEU A 1 78 ? -8.718 -14.708 -12.980 1.00 77.94 78 LEU A C 1
ATOM 568 O O . LEU A 1 78 ? -8.349 -15.396 -13.928 1.00 77.94 78 LEU A O 1
ATOM 572 N N . LEU A 1 79 ? -9.761 -13.877 -13.067 1.00 78.44 79 LEU A N 1
ATOM 573 C CA . LEU A 1 79 ? -10.596 -13.761 -14.269 1.00 78.44 79 LEU A CA 1
ATOM 574 C C . LEU A 1 79 ? -10.231 -12.571 -15.162 1.00 78.44 79 LEU A C 1
ATOM 576 O O . LEU A 1 79 ? -10.400 -12.656 -16.376 1.00 78.44 79 LEU A O 1
ATOM 580 N N . ALA A 1 80 ? -9.797 -11.457 -14.572 1.00 74.00 80 ALA A N 1
ATOM 581 C CA . ALA A 1 80 ? -9.692 -10.169 -15.253 1.00 74.00 80 ALA A CA 1
ATOM 582 C C . ALA A 1 80 ? -8.254 -9.671 -15.435 1.00 74.00 80 ALA A C 1
ATOM 584 O O . ALA A 1 80 ? -8.038 -8.824 -16.301 1.00 74.00 80 ALA A O 1
ATOM 585 N N . VAL A 1 81 ? -7.279 -10.159 -14.657 1.00 69.12 81 VAL A N 1
ATOM 586 C CA . VAL A 1 81 ? -5.879 -9.734 -14.799 1.00 69.12 81 VAL A CA 1
ATOM 587 C C . VAL A 1 81 ? -5.200 -10.616 -15.855 1.00 69.12 81 VAL A C 1
ATOM 589 O O . VAL A 1 81 ? -4.978 -11.801 -15.599 1.00 69.12 81 VAL A O 1
ATOM 592 N N . PRO A 1 82 ? -4.881 -10.087 -17.055 1.00 58.59 82 PRO A N 1
ATOM 593 C CA . PRO A 1 82 ? -4.103 -10.834 -18.035 1.00 58.59 82 PRO A CA 1
ATOM 594 C C . PRO A 1 82 ? -2.697 -11.082 -17.476 1.00 58.59 82 PRO A C 1
ATOM 596 O O . PRO A 1 82 ? -2.119 -10.198 -16.846 1.00 58.59 82 PRO A O 1
ATOM 599 N N . GLU A 1 83 ? -2.128 -12.273 -17.690 1.00 61.41 83 GLU A N 1
ATOM 600 C CA . GLU A 1 83 ? -0.736 -12.531 -17.296 1.00 61.41 83 GLU A CA 1
ATOM 601 C C . GLU A 1 83 ? 0.181 -11.474 -17.942 1.00 61.41 83 GLU A C 1
ATOM 603 O O . GLU A 1 83 ? 0.261 -11.380 -19.167 1.00 61.41 83 GLU A O 1
ATOM 608 N N . SER A 1 84 ? 0.878 -10.678 -17.121 1.00 56.00 84 SER A N 1
ATOM 609 C CA . SER A 1 84 ? 1.831 -9.665 -17.603 1.00 56.00 84 SER A CA 1
ATOM 610 C C . SER A 1 84 ? 3.099 -10.277 -18.189 1.00 56.00 84 SER A C 1
ATOM 612 O O . SER A 1 84 ? 3.830 -9.606 -18.916 1.00 56.00 84 SER A O 1
ATOM 614 N N . LEU A 1 85 ? 3.388 -11.541 -17.867 1.00 51.56 85 LEU A N 1
ATOM 615 C CA . LEU A 1 85 ? 4.650 -12.166 -18.218 1.00 51.56 85 LEU A CA 1
ATOM 616 C C . LEU A 1 85 ? 4.581 -12.768 -19.633 1.00 51.56 85 LEU A C 1
ATOM 618 O O . LEU A 1 85 ? 3.791 -13.684 -19.871 1.00 51.56 85 LEU A O 1
ATOM 622 N N . PRO A 1 86 ? 5.430 -12.329 -20.582 1.00 50.06 86 PRO A N 1
ATOM 623 C CA . PRO A 1 86 ? 5.499 -12.958 -21.890 1.00 50.06 86 PRO A CA 1
ATOM 624 C C . PRO A 1 86 ? 5.912 -14.426 -21.744 1.00 50.06 86 PRO A C 1
ATOM 626 O O . PRO A 1 86 ? 6.797 -14.768 -20.958 1.00 50.06 86 PRO A O 1
ATOM 629 N N . GLU A 1 87 ? 5.315 -15.287 -22.566 1.00 52.28 87 G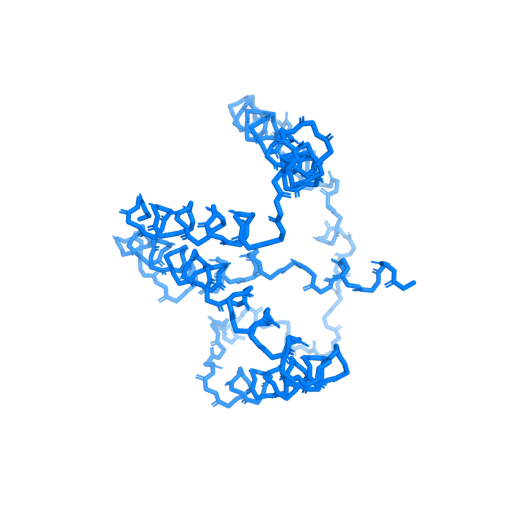LU A N 1
ATOM 630 C CA . GLU A 1 87 ? 5.412 -16.759 -22.540 1.00 52.28 87 GLU A CA 1
ATOM 631 C C . GLU A 1 87 ? 6.857 -17.311 -22.517 1.00 52.28 87 GLU A C 1
ATOM 633 O O . GLU A 1 87 ? 7.104 -18.443 -22.115 1.00 52.28 87 GLU A O 1
ATOM 638 N N . LYS A 1 88 ? 7.831 -16.469 -22.883 1.00 48.19 88 LYS A N 1
ATOM 639 C CA . LYS A 1 88 ? 9.279 -16.729 -22.931 1.00 48.19 88 LYS A CA 1
ATOM 640 C C . LYS A 1 88 ? 9.996 -16.612 -21.575 1.00 48.19 88 LYS A C 1
ATOM 642 O O . LYS A 1 88 ? 11.095 -17.137 -21.440 1.00 48.19 88 LYS A O 1
ATOM 647 N N . MET A 1 89 ? 9.414 -15.901 -20.606 1.00 50.81 89 MET A N 1
ATOM 648 C CA . MET A 1 89 ? 9.924 -15.761 -19.231 1.00 50.81 89 MET A CA 1
ATOM 649 C C . MET A 1 89 ? 9.109 -16.566 -18.214 1.00 50.81 89 MET A C 1
ATOM 651 O O . MET A 1 89 ? 9.489 -16.630 -17.045 1.00 50.81 89 MET A O 1
ATOM 655 N N . ARG A 1 90 ? 8.033 -17.241 -18.650 1.00 54.19 90 ARG A N 1
ATOM 656 C CA . ARG A 1 90 ? 7.398 -18.282 -17.838 1.00 54.19 90 ARG A CA 1
ATOM 657 C C . ARG A 1 90 ? 8.460 -19.339 -17.518 1.00 54.19 90 ARG A C 1
ATOM 659 O O . ARG A 1 90 ? 9.092 -19.842 -18.452 1.00 54.19 90 ARG A O 1
ATOM 666 N N . PRO A 1 91 ? 8.662 -19.734 -16.248 1.00 49.69 91 PRO A N 1
ATOM 667 C CA . PRO A 1 91 ? 9.321 -21.000 -15.979 1.00 49.69 91 PRO A CA 1
ATOM 668 C C . PRO A 1 91 ? 8.523 -22.070 -16.729 1.00 49.69 91 PRO A C 1
ATOM 670 O O . PRO A 1 91 ? 7.374 -22.347 -16.394 1.00 49.69 91 PRO A O 1
ATOM 673 N N . ALA A 1 92 ? 9.102 -22.612 -17.802 1.00 42.28 92 ALA A N 1
ATOM 674 C CA . ALA A 1 92 ? 8.417 -23.446 -18.797 1.00 42.28 92 ALA A CA 1
ATOM 675 C C . ALA A 1 92 ? 7.886 -24.785 -18.244 1.00 42.28 92 ALA A C 1
ATOM 677 O O . ALA A 1 92 ? 7.424 -25.646 -18.984 1.00 42.28 92 ALA A O 1
ATOM 678 N N . SER A 1 93 ? 7.959 -24.995 -16.936 1.00 43.38 93 SER A N 1
ATOM 679 C CA . SER A 1 93 ? 7.454 -26.173 -16.263 1.00 43.38 93 SER A CA 1
ATOM 680 C C . SER A 1 93 ? 7.138 -25.836 -14.813 1.00 43.38 93 SER A C 1
ATOM 682 O O . SER A 1 93 ? 7.832 -25.046 -14.168 1.00 43.38 93 SER A O 1
ATOM 684 N N . TRP A 1 94 ? 6.099 -26.489 -14.303 1.00 44.72 94 TRP A N 1
ATOM 685 C CA . TRP A 1 94 ? 5.728 -26.609 -12.893 1.00 44.72 94 TRP A CA 1
ATOM 686 C C . TRP A 1 94 ? 6.825 -27.398 -12.135 1.00 44.72 94 TRP A C 1
ATOM 688 O O . TRP A 1 94 ? 6.605 -28.501 -11.645 1.00 44.72 94 TRP A O 1
ATOM 698 N N . GLY A 1 95 ? 8.063 -26.896 -12.189 1.00 47.91 95 GLY A N 1
ATOM 699 C CA . GLY A 1 95 ? 9.289 -27.654 -11.929 1.00 47.91 95 GLY A CA 1
ATOM 700 C C . GLY A 1 95 ? 10.589 -27.017 -12.439 1.00 47.91 95 GLY A C 1
ATOM 701 O O . GLY A 1 95 ? 11.643 -27.632 -12.281 1.00 47.91 95 GLY A O 1
ATOM 702 N N . ALA A 1 96 ? 10.569 -25.806 -13.019 1.00 47.81 96 ALA A N 1
ATOM 703 C CA . ALA A 1 96 ? 11.808 -25.068 -13.257 1.00 47.81 96 ALA A CA 1
ATOM 704 C C . ALA A 1 96 ? 12.539 -24.922 -11.918 1.00 47.81 96 ALA A C 1
ATOM 706 O O . ALA A 1 96 ? 11.964 -24.416 -10.953 1.00 47.81 96 ALA A O 1
ATOM 707 N N . SER A 1 97 ? 13.775 -25.419 -11.849 1.00 41.12 97 SER A N 1
ATOM 708 C CA . SER A 1 97 ? 14.585 -25.369 -10.639 1.00 41.12 97 SER A CA 1
ATOM 709 C C . SER A 1 97 ? 14.647 -23.922 -10.171 1.00 41.12 97 SER A C 1
ATOM 711 O O . SER A 1 97 ? 15.308 -23.103 -10.814 1.00 41.12 97 SER A O 1
ATOM 713 N N . ILE A 1 98 ? 13.943 -23.602 -9.084 1.00 52.41 98 ILE A N 1
ATOM 714 C CA . ILE A 1 98 ? 14.146 -22.354 -8.358 1.00 52.41 98 ILE A CA 1
ATOM 715 C C . ILE A 1 98 ? 15.617 -22.401 -7.971 1.00 52.41 98 ILE A C 1
ATOM 717 O O . ILE A 1 98 ? 16.007 -23.153 -7.076 1.00 52.41 98 ILE A O 1
ATOM 721 N N . SER A 1 99 ? 16.457 -21.702 -8.735 1.00 53.72 99 SER A N 1
ATOM 722 C CA . SER A 1 99 ? 17.863 -21.605 -8.400 1.00 53.72 99 SER A CA 1
ATOM 723 C C . SER A 1 99 ? 17.891 -20.904 -7.055 1.00 53.72 99 SER A C 1
ATOM 725 O O . SER A 1 99 ? 17.480 -19.748 -6.945 1.00 53.72 99 SER A O 1
ATOM 727 N N . TRP A 1 100 ? 18.319 -21.614 -6.015 1.00 54.16 100 TRP A N 1
ATOM 728 C CA . TRP A 1 100 ? 18.443 -21.059 -4.670 1.00 54.16 100 TRP A CA 1
ATOM 729 C C . TRP A 1 100 ? 19.345 -19.811 -4.654 1.00 54.16 100 TRP A C 1
ATOM 731 O O . TRP A 1 100 ? 19.210 -18.980 -3.765 1.00 54.16 100 TRP A O 1
ATOM 741 N N . GLU A 1 101 ? 20.184 -19.615 -5.681 1.00 54.34 101 GLU A N 1
ATOM 742 C CA . GLU A 1 101 ? 20.959 -18.387 -5.901 1.00 54.34 101 GLU A CA 1
ATOM 743 C C . GLU A 1 101 ? 20.123 -17.179 -6.365 1.00 54.34 101 GLU A C 1
ATOM 745 O O . GLU A 1 101 ? 20.514 -16.041 -6.117 1.00 54.34 101 GLU A O 1
ATOM 750 N N . GLN A 1 102 ? 18.984 -17.386 -7.037 1.00 53.22 102 GLN A N 1
ATOM 751 C CA . GLN A 1 102 ? 18.049 -16.315 -7.420 1.00 53.22 102 GLN A CA 1
ATOM 752 C C . GLN A 1 102 ? 17.061 -15.977 -6.296 1.00 53.22 102 GLN A C 1
ATOM 754 O O . GLN A 1 102 ? 16.581 -14.849 -6.225 1.00 53.22 102 GLN A O 1
ATOM 759 N N . ALA A 1 103 ? 16.779 -16.938 -5.413 1.00 57.62 103 ALA A N 1
ATOM 760 C CA . ALA A 1 103 ? 15.916 -16.752 -4.250 1.00 57.62 103 ALA A CA 1
ATOM 761 C C . ALA A 1 103 ? 16.646 -16.147 -3.037 1.00 57.62 103 ALA A C 1
ATOM 763 O O . ALA A 1 103 ? 15.993 -15.857 -2.039 1.00 57.62 103 ALA A O 1
ATOM 764 N N . ASP A 1 104 ? 17.972 -15.968 -3.097 1.00 59.75 104 ASP A N 1
ATOM 765 C CA . ASP A 1 104 ? 18.761 -15.444 -1.983 1.00 59.75 104 ASP A CA 1
ATOM 766 C C . ASP A 1 104 ? 18.681 -13.900 -1.915 1.00 59.75 104 ASP A C 1
ATOM 768 O O . ASP A 1 104 ? 19.332 -13.198 -2.704 1.00 59.75 104 ASP A O 1
ATOM 772 N N . PRO A 1 105 ? 17.924 -13.324 -0.956 1.00 62.75 105 PRO A N 1
ATOM 773 C CA . PRO A 1 105 ? 17.823 -11.875 -0.805 1.00 62.75 105 PRO A CA 1
ATOM 774 C C . PRO A 1 105 ? 19.175 -11.241 -0.432 1.00 62.75 105 PRO A C 1
ATOM 776 O O . PRO A 1 105 ? 19.422 -10.072 -0.748 1.00 62.75 105 PRO A O 1
ATOM 779 N N . PHE A 1 106 ? 20.090 -12.000 0.185 1.00 67.44 106 PHE A N 1
ATOM 780 C CA . PHE A 1 106 ? 21.413 -11.515 0.573 1.00 67.44 106 PHE A CA 1
ATOM 781 C C . PHE A 1 106 ? 22.361 -11.397 -0.623 1.00 67.44 106 PHE A C 1
ATOM 783 O O . PHE A 1 106 ? 23.224 -10.513 -0.632 1.00 67.44 106 PHE A O 1
ATOM 790 N N . ALA A 1 107 ? 22.194 -12.221 -1.661 1.00 64.38 107 ALA A N 1
ATOM 791 C CA . ALA A 1 107 ? 22.977 -12.120 -2.892 1.00 64.38 107 ALA A CA 1
ATOM 792 C C . ALA A 1 107 ? 22.667 -10.819 -3.656 1.00 64.38 107 ALA A C 1
ATOM 794 O O . ALA A 1 107 ? 23.586 -10.137 -4.129 1.00 64.38 107 ALA A O 1
ATOM 795 N N . SER A 1 108 ? 21.392 -10.422 -3.703 1.00 66.56 108 SER A N 1
ATOM 796 C CA . SER A 1 108 ? 20.949 -9.128 -4.244 1.00 66.56 108 SER A CA 1
ATOM 797 C C . SER A 1 108 ? 21.491 -7.958 -3.421 1.00 66.56 108 SER A C 1
ATOM 799 O O . SER A 1 108 ? 22.053 -7.016 -3.983 1.00 66.56 108 SER A O 1
ATOM 801 N N . LEU A 1 109 ? 21.457 -8.059 -2.089 1.00 68.38 109 LEU A N 1
ATOM 802 C CA . LEU A 1 109 ? 22.028 -7.047 -1.194 1.00 68.38 109 LEU A CA 1
ATOM 803 C C . LEU A 1 109 ? 23.551 -6.894 -1.385 1.00 68.38 109 LEU A C 1
ATOM 805 O O . LEU A 1 109 ? 24.090 -5.785 -1.381 1.00 68.38 109 LEU A O 1
ATOM 809 N N . LYS A 1 110 ? 24.260 -8.004 -1.626 1.00 69.31 110 LYS A N 1
ATOM 810 C CA . LYS A 1 110 ? 25.707 -8.019 -1.893 1.00 69.31 110 LYS A CA 1
ATOM 811 C C . LYS A 1 110 ? 26.066 -7.375 -3.236 1.00 69.31 110 LYS A C 1
ATOM 813 O O . LYS A 1 110 ? 27.143 -6.791 -3.344 1.00 69.31 110 LYS A O 1
ATOM 818 N N . LYS A 1 111 ? 25.189 -7.457 -4.245 1.00 68.19 111 LYS A N 1
ATOM 819 C CA . LYS A 1 111 ? 25.342 -6.733 -5.521 1.00 68.19 111 LYS A CA 1
ATOM 820 C C . LYS A 1 111 ? 25.125 -5.233 -5.343 1.00 68.19 111 LYS A C 1
ATOM 822 O O . LYS A 1 111 ? 25.953 -4.465 -5.819 1.00 68.19 111 LYS A O 1
ATOM 827 N N . VAL A 1 112 ? 24.094 -4.831 -4.597 1.00 67.62 112 VAL A N 1
ATOM 828 C CA . VAL A 1 112 ? 23.810 -3.416 -4.288 1.00 67.62 112 VAL A CA 1
ATOM 829 C C . VAL A 1 112 ? 24.978 -2.757 -3.549 1.00 67.62 112 VAL A C 1
ATOM 831 O O . VAL A 1 112 ? 25.344 -1.629 -3.852 1.00 67.62 112 VAL A O 1
ATOM 834 N N . ARG A 1 113 ? 25.650 -3.491 -2.651 1.00 69.50 113 ARG A N 1
ATOM 835 C CA . ARG A 1 113 ? 26.821 -2.991 -1.909 1.00 69.50 113 ARG A CA 1
ATOM 836 C C . ARG A 1 113 ? 28.045 -2.673 -2.784 1.00 69.50 113 ARG A C 1
ATOM 838 O O . ARG A 1 113 ? 28.957 -2.005 -2.307 1.00 69.50 113 ARG A O 1
ATOM 845 N N . LYS A 1 114 ? 28.118 -3.172 -4.025 1.00 76.00 114 LYS A N 1
ATOM 846 C CA . LYS A 1 114 ? 29.258 -2.899 -4.920 1.00 76.00 114 LYS A CA 1
ATOM 847 C C . LYS A 1 114 ? 29.215 -1.499 -5.528 1.00 76.00 114 LYS A C 1
ATOM 849 O O . LYS A 1 114 ? 30.270 -0.996 -5.900 1.00 76.00 114 LYS A O 1
ATOM 854 N N . ASP A 1 115 ? 28.036 -0.890 -5.618 1.00 81.44 115 ASP A N 1
ATOM 855 C CA . ASP A 1 115 ? 27.869 0.459 -6.148 1.00 81.44 115 ASP A CA 1
ATOM 856 C C . ASP A 1 115 ? 27.600 1.435 -5.000 1.00 81.44 115 ASP A C 1
ATOM 858 O O . ASP A 1 115 ? 26.582 1.359 -4.306 1.00 81.44 115 ASP A O 1
ATOM 862 N N . SER A 1 116 ? 28.539 2.357 -4.783 1.00 78.38 116 SER A N 1
ATOM 863 C CA . SER A 1 116 ? 28.460 3.304 -3.672 1.00 78.38 116 SER A CA 1
ATOM 864 C C . SER A 1 116 ? 27.290 4.281 -3.813 1.00 78.38 116 SER A C 1
ATOM 866 O O . SER A 1 116 ? 26.807 4.769 -2.795 1.00 78.38 116 SER A O 1
ATOM 868 N N . THR A 1 117 ? 26.811 4.550 -5.034 1.00 84.62 117 THR A N 1
ATOM 869 C CA . THR A 1 117 ? 25.667 5.444 -5.277 1.00 84.62 117 THR A CA 1
ATOM 870 C C . THR A 1 117 ? 24.362 4.751 -4.905 1.00 84.62 117 THR A C 1
ATOM 872 O O . THR A 1 117 ? 23.535 5.311 -4.186 1.00 84.62 117 THR A O 1
ATOM 875 N N . VAL A 1 118 ? 24.200 3.496 -5.332 1.00 83.69 118 VAL A N 1
ATOM 876 C CA . VAL A 1 118 ? 22.999 2.699 -5.040 1.00 83.69 118 VAL A CA 1
ATOM 877 C C . VAL A 1 118 ? 22.906 2.390 -3.546 1.00 83.69 118 VAL A C 1
ATOM 879 O O . VAL A 1 118 ? 21.826 2.479 -2.966 1.00 83.69 118 VAL A O 1
ATOM 882 N N . LEU A 1 119 ? 24.036 2.095 -2.895 1.00 83.56 119 LEU A N 1
ATOM 883 C CA . LEU A 1 119 ? 24.082 1.896 -1.447 1.00 83.56 119 LEU A CA 1
ATOM 884 C C . LEU A 1 119 ? 23.621 3.147 -0.682 1.00 83.56 119 LEU A C 1
ATOM 886 O O . LEU A 1 119 ? 22.897 3.023 0.303 1.00 83.56 119 LEU A O 1
ATOM 890 N N . LEU A 1 120 ? 24.014 4.340 -1.140 1.00 86.94 120 LEU A N 1
ATOM 891 C CA . LEU A 1 120 ? 23.640 5.604 -0.506 1.00 86.94 120 LEU A CA 1
ATOM 892 C C . LEU A 1 120 ? 22.131 5.852 -0.633 1.00 86.94 120 LEU A C 1
ATOM 894 O O . LEU A 1 120 ? 21.482 6.128 0.371 1.00 86.94 120 LEU A O 1
ATOM 898 N N . ILE A 1 121 ? 21.557 5.626 -1.821 1.00 86.62 121 ILE A N 1
ATOM 899 C CA . ILE A 1 121 ? 20.102 5.691 -2.044 1.00 86.62 121 ILE A CA 1
ATOM 900 C C . ILE A 1 121 ? 19.371 4.697 -1.135 1.00 86.62 121 ILE A C 1
ATOM 902 O O . ILE A 1 121 ? 18.390 5.061 -0.492 1.00 86.62 121 ILE A O 1
ATOM 906 N N . TYR A 1 122 ? 19.865 3.462 -1.028 1.00 84.25 122 TYR A N 1
ATOM 907 C CA . TYR A 1 122 ? 19.248 2.437 -0.188 1.00 84.25 122 TYR A CA 1
ATOM 908 C C . TYR A 1 122 ? 19.243 2.830 1.293 1.00 84.25 122 TYR A C 1
ATOM 910 O O . TYR A 1 122 ? 18.218 2.710 1.957 1.00 84.25 122 TYR A O 1
ATOM 918 N N . ILE A 1 123 ? 20.370 3.332 1.809 1.00 86.56 123 ILE A N 1
ATOM 919 C CA . ILE A 1 123 ? 20.472 3.801 3.196 1.00 86.56 123 ILE A CA 1
ATOM 920 C C . ILE A 1 123 ? 19.535 4.987 3.430 1.00 86.56 123 ILE A C 1
ATOM 922 O O . ILE A 1 123 ? 18.854 5.006 4.450 1.00 86.56 123 ILE A O 1
ATOM 926 N N . THR A 1 124 ? 19.466 5.947 2.502 1.00 87.44 124 THR A N 1
ATOM 927 C CA . THR A 1 124 ? 18.555 7.094 2.609 1.00 87.44 124 THR A CA 1
ATOM 928 C C . THR A 1 124 ? 17.101 6.639 2.663 1.00 87.44 124 THR A C 1
ATOM 930 O O . THR A 1 124 ? 16.393 7.010 3.593 1.00 87.44 124 THR A O 1
ATOM 933 N N . VAL A 1 125 ? 16.669 5.783 1.735 1.00 86.31 125 VAL A N 1
ATOM 934 C CA . VAL A 1 125 ? 15.298 5.248 1.715 1.00 86.31 125 VAL A CA 1
ATOM 935 C C . VAL A 1 125 ? 15.007 4.453 2.988 1.00 86.31 125 VAL A C 1
ATOM 937 O O . VAL A 1 125 ? 13.963 4.641 3.604 1.00 86.31 125 VAL A O 1
ATOM 940 N N . PHE A 1 126 ? 15.946 3.619 3.438 1.00 86.19 126 PHE A N 1
ATOM 941 C CA . PHE A 1 126 ? 15.803 2.853 4.673 1.00 86.19 126 PHE A CA 1
ATOM 942 C C . PHE A 1 126 ? 15.651 3.760 5.904 1.00 86.19 126 PHE A C 1
ATOM 944 O O . PHE A 1 126 ? 14.751 3.546 6.716 1.00 86.19 126 PHE A O 1
ATOM 951 N N . LEU A 1 127 ? 16.487 4.797 6.031 1.00 88.44 127 LEU A N 1
ATOM 952 C CA . LEU A 1 127 ? 16.382 5.780 7.112 1.00 88.44 127 LEU A CA 1
ATOM 953 C C . LEU A 1 127 ? 15.090 6.599 7.040 1.00 88.44 127 LEU A C 1
ATOM 955 O O . LEU A 1 127 ? 14.603 7.015 8.085 1.00 88.44 127 LEU A O 1
ATOM 959 N N . SER A 1 128 ? 14.538 6.837 5.849 1.00 87.19 128 SER A N 1
ATOM 960 C CA . SER A 1 128 ? 13.262 7.538 5.678 1.00 87.19 128 SER A CA 1
ATOM 961 C C . SER A 1 128 ? 12.054 6.672 6.053 1.00 87.19 128 SER A C 1
ATOM 963 O O . SER A 1 128 ? 11.140 7.173 6.700 1.00 87.19 128 SER A O 1
ATOM 965 N N . TYR A 1 129 ? 12.064 5.377 5.720 1.00 84.25 129 TYR A N 1
ATOM 966 C CA . TYR A 1 129 ? 10.954 4.456 6.010 1.00 84.25 129 TYR A CA 1
ATOM 967 C C . TYR A 1 129 ? 10.893 3.992 7.474 1.00 84.25 129 TYR A C 1
ATOM 969 O O . TYR A 1 129 ? 9.822 3.657 7.983 1.00 84.25 129 TYR A O 1
ATOM 977 N N . LEU A 1 130 ? 12.029 3.951 8.177 1.00 82.19 130 LEU A N 1
ATOM 978 C CA . LEU A 1 130 ? 12.097 3.446 9.553 1.00 82.19 130 LEU A CA 1
ATOM 979 C C . LEU A 1 130 ? 11.263 4.293 10.549 1.00 82.19 130 LEU A C 1
ATOM 981 O O . LEU A 1 130 ? 10.485 3.707 11.309 1.00 82.19 130 LEU A O 1
ATOM 985 N N . PRO A 1 131 ? 11.332 5.640 10.538 1.00 82.62 131 PRO A N 1
ATOM 986 C CA . PRO A 1 131 ? 10.438 6.496 11.321 1.00 82.62 131 PRO A CA 1
ATOM 987 C C . PRO A 1 131 ? 8.968 6.361 10.915 1.00 82.62 131 PRO A C 1
ATOM 989 O O . PRO A 1 131 ? 8.095 6.372 11.783 1.00 82.62 131 PRO A O 1
ATOM 992 N N . GLU A 1 132 ? 8.693 6.204 9.618 1.00 79.00 132 GLU A N 1
ATOM 993 C CA . GLU A 1 132 ? 7.333 6.102 9.083 1.00 79.00 132 GLU A CA 1
ATOM 994 C C . GLU A 1 132 ? 6.605 4.863 9.631 1.00 79.00 132 GLU A C 1
ATOM 996 O O . GLU A 1 132 ? 5.476 4.953 10.115 1.00 79.00 132 GLU A O 1
ATOM 1001 N N . ALA A 1 133 ? 7.285 3.714 9.688 1.00 77.06 133 ALA A N 1
ATOM 1002 C CA . ALA A 1 133 ? 6.743 2.504 10.310 1.00 77.06 133 ALA A CA 1
ATOM 1003 C C . ALA A 1 133 ? 6.429 2.702 11.809 1.00 77.06 133 ALA A C 1
ATOM 1005 O O . ALA A 1 133 ? 5.413 2.217 12.320 1.00 77.06 133 ALA A O 1
ATOM 1006 N N . GLY A 1 134 ? 7.282 3.451 12.518 1.00 76.38 134 GLY A N 1
ATOM 1007 C CA . GLY A 1 134 ? 7.075 3.800 13.925 1.00 76.38 134 GLY A CA 1
ATOM 1008 C C . GLY A 1 134 ? 5.885 4.739 14.146 1.00 76.38 134 GLY A C 1
ATOM 1009 O O . GLY A 1 134 ? 5.186 4.618 15.162 1.00 76.38 134 GLY A O 1
ATOM 1010 N N . GLN A 1 135 ? 5.616 5.626 13.184 1.00 79.56 135 GLN A N 1
ATOM 1011 C CA . GLN A 1 135 ? 4.496 6.564 13.2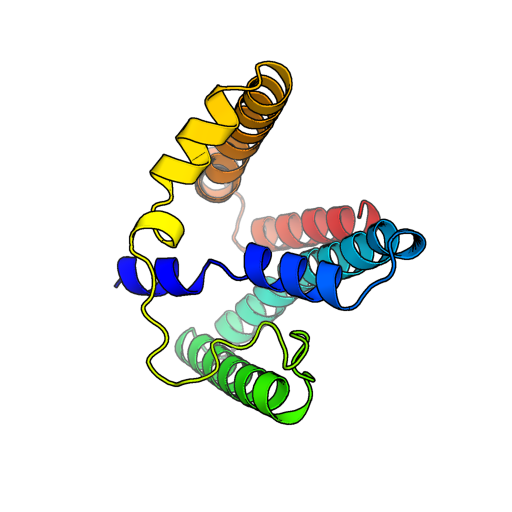15 1.00 79.56 135 GLN A CA 1
ATOM 1012 C C . GLN A 1 135 ? 3.155 5.824 13.223 1.00 79.56 135 GLN A C 1
ATOM 1014 O O . GLN A 1 135 ? 2.343 6.083 14.111 1.00 79.56 135 GLN A O 1
ATOM 1019 N N . TYR A 1 136 ? 2.936 4.856 12.326 1.00 71.56 136 TYR A N 1
ATOM 1020 C CA . TYR A 1 136 ? 1.660 4.123 12.252 1.00 71.56 136 TYR A CA 1
ATOM 1021 C C . TYR A 1 136 ? 1.291 3.401 13.557 1.00 71.56 136 TYR A C 1
ATOM 1023 O O . TYR A 1 136 ? 0.114 3.304 13.894 1.00 71.56 136 TYR A O 1
ATOM 1031 N N . SER A 1 137 ? 2.282 2.929 14.318 1.00 72.94 137 SER A N 1
ATOM 1032 C CA . SER A 1 137 ? 2.039 2.199 15.572 1.00 72.94 137 SER A CA 1
ATOM 1033 C C . SER A 1 137 ? 1.908 3.123 16.787 1.00 72.94 137 SER A C 1
ATOM 1035 O O . SER A 1 137 ? 1.061 2.908 17.654 1.00 72.94 137 SER A O 1
ATOM 1037 N N . SER A 1 138 ? 2.741 4.162 16.868 1.00 79.06 138 SER A N 1
ATOM 1038 C CA . SER A 1 138 ? 2.874 4.978 18.085 1.00 79.06 138 SER A CA 1
ATOM 1039 C C . SER A 1 138 ? 1.962 6.200 18.084 1.00 79.06 138 SER A C 1
ATOM 1041 O O . SER A 1 138 ? 1.512 6.641 19.140 1.00 79.06 138 SER A O 1
ATOM 1043 N N . PHE A 1 139 ? 1.663 6.753 16.908 1.00 78.75 139 PHE A N 1
ATOM 1044 C CA . PHE A 1 139 ? 0.969 8.031 16.793 1.00 78.75 139 PHE A CA 1
ATOM 1045 C C . PHE A 1 139 ? -0.488 7.951 17.270 1.00 78.75 139 PHE A C 1
ATOM 1047 O O . PHE A 1 139 ? -0.940 8.806 18.030 1.00 78.75 139 PHE A O 1
ATOM 1054 N N . PHE A 1 140 ? -1.212 6.884 16.916 1.00 75.44 140 PHE A N 1
ATOM 1055 C CA . PHE A 1 140 ? -2.590 6.685 17.382 1.00 75.44 140 PHE A CA 1
ATOM 1056 C C . PHE A 1 140 ? -2.676 6.435 18.890 1.00 75.44 140 PHE A C 1
ATOM 1058 O O . PHE A 1 140 ? -3.600 6.918 19.547 1.00 75.44 140 PHE A O 1
ATOM 1065 N N . LEU A 1 141 ? -1.693 5.728 19.455 1.00 78.62 141 LEU A N 1
ATOM 1066 C CA . LEU A 1 141 ? -1.588 5.538 20.902 1.00 78.62 141 LEU A CA 1
ATOM 1067 C C . LEU A 1 141 ? -1.290 6.859 21.615 1.00 78.62 141 LEU A C 1
ATOM 1069 O O . LEU A 1 141 ? -1.931 7.157 22.620 1.00 78.62 141 LEU A O 1
ATOM 1073 N N . TYR A 1 142 ? -0.390 7.676 21.065 1.00 81.94 142 TYR A N 1
ATOM 1074 C CA . TYR A 1 142 ? -0.057 8.995 21.597 1.00 81.94 142 TYR A CA 1
ATOM 1075 C C . TYR A 1 142 ? -1.266 9.943 21.600 1.00 81.94 142 TYR A C 1
ATOM 1077 O O . TYR A 1 142 ? -1.579 10.533 22.635 1.00 81.94 142 TYR A O 1
ATOM 1085 N N . LEU A 1 143 ? -2.001 10.035 20.484 1.00 80.69 143 LEU A N 1
ATOM 1086 C CA . LEU A 1 143 ? -3.228 10.838 20.398 1.00 80.69 143 LEU A CA 1
ATOM 1087 C C . LEU A 1 143 ? -4.262 10.417 21.450 1.00 80.69 143 LEU A C 1
ATOM 1089 O O . LEU A 1 143 ? -4.901 11.264 22.076 1.00 80.69 143 LEU A O 1
ATOM 1093 N N . ARG A 1 144 ? -4.400 9.109 21.678 1.00 77.44 144 ARG A N 1
ATOM 1094 C CA . ARG A 1 144 ? -5.355 8.568 22.646 1.00 77.44 144 ARG A CA 1
ATOM 1095 C C . ARG A 1 144 ? -4.921 8.780 24.098 1.00 77.44 144 ARG A C 1
ATOM 1097 O O . ARG A 1 144 ? -5.750 9.164 24.915 1.00 77.44 144 ARG A O 1
ATOM 1104 N N . GLN A 1 145 ? -3.661 8.505 24.437 1.00 80.44 145 GLN A N 1
ATOM 1105 C CA . GLN A 1 145 ? -3.181 8.505 25.827 1.00 80.44 145 GLN A CA 1
ATOM 1106 C C . GLN A 1 145 ? -2.733 9.878 26.329 1.00 80.44 145 GLN A C 1
ATOM 1108 O O . GLN A 1 145 ? -2.936 10.174 27.502 1.00 80.44 145 GLN A O 1
ATOM 1113 N N . VAL A 1 146 ? -2.118 10.701 25.477 1.00 83.50 146 VAL A N 1
ATOM 1114 C CA . VAL A 1 146 ? -1.528 11.985 25.893 1.00 83.50 146 VAL A CA 1
ATOM 1115 C C . VAL A 1 146 ? -2.478 13.144 25.620 1.00 83.50 146 VAL A C 1
ATOM 1117 O O . VAL A 1 146 ? -2.708 13.964 26.501 1.00 83.50 146 VAL A O 1
ATOM 1120 N N . ILE A 1 147 ? -3.058 13.202 24.417 1.00 80.12 147 ILE A N 1
ATOM 1121 C CA . ILE A 1 147 ? -3.985 14.284 24.038 1.00 80.12 147 ILE A CA 1
ATOM 1122 C C . ILE A 1 147 ? -5.416 13.996 24.531 1.00 80.12 147 ILE A C 1
ATOM 1124 O O . ILE A 1 147 ? -6.233 14.905 24.649 1.00 80.12 147 ILE A O 1
ATOM 1128 N N . GLY A 1 148 ? -5.729 12.737 24.861 1.00 78.56 148 GLY A N 1
ATOM 1129 C CA . GLY A 1 148 ? -7.058 12.340 25.332 1.00 78.56 148 GLY A CA 1
ATOM 1130 C C . GLY A 1 148 ? -8.114 12.352 24.226 1.00 78.56 148 GLY A C 1
ATOM 1131 O O . GLY A 1 148 ? -9.303 12.503 24.505 1.00 78.56 148 GLY A O 1
ATOM 1132 N N . PHE A 1 149 ? -7.702 12.220 22.961 1.00 77.69 149 PHE A N 1
ATOM 1133 C CA . PHE A 1 149 ? -8.639 12.156 21.844 1.00 77.69 149 PHE A CA 1
ATOM 1134 C C . PHE A 1 149 ? -9.544 10.925 21.960 1.00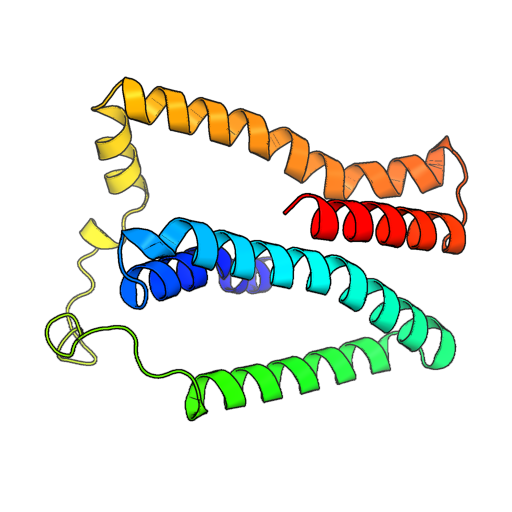 77.69 149 PHE A C 1
ATOM 1136 O O . PHE A 1 149 ? -9.081 9.795 22.135 1.00 77.69 149 PHE A O 1
ATOM 1143 N N . GLY A 1 150 ? -10.852 11.152 21.830 1.00 77.44 150 GLY A N 1
ATOM 1144 C CA . GLY A 1 150 ? -11.832 10.079 21.716 1.00 77.44 150 GLY A CA 1
ATOM 1145 C C . GLY A 1 150 ? -11.726 9.356 20.370 1.00 77.44 150 GLY A C 1
ATOM 1146 O O . GLY A 1 150 ? -11.160 9.868 19.406 1.00 77.44 150 GLY A O 1
ATOM 1147 N N . SER A 1 151 ? -12.323 8.168 20.268 1.00 72.31 151 SER A N 1
ATOM 1148 C CA . SER A 1 151 ? -12.266 7.351 19.044 1.00 72.31 151 SER A CA 1
ATOM 1149 C C . SER A 1 151 ? -12.780 8.089 17.797 1.00 72.31 151 SER A C 1
ATOM 1151 O O . SER A 1 151 ? -12.250 7.897 16.707 1.00 72.31 151 SER A O 1
ATOM 1153 N N . ALA A 1 152 ? -13.765 8.981 17.960 1.00 73.56 152 ALA A N 1
ATOM 1154 C CA . ALA A 1 152 ? -14.326 9.775 16.868 1.00 73.56 152 ALA A CA 1
ATOM 1155 C C . ALA A 1 152 ? -13.351 10.835 16.317 1.00 73.56 152 ALA A C 1
ATOM 1157 O O . ALA A 1 152 ? -13.274 11.019 15.104 1.00 73.56 152 ALA A O 1
ATOM 1158 N N . SER A 1 153 ? -12.573 11.510 17.173 1.00 77.69 153 SER A N 1
ATOM 1159 C CA . SER A 1 153 ? -11.608 12.521 16.716 1.00 77.69 153 SER A CA 1
ATOM 1160 C C . SER A 1 153 ? -10.373 11.889 16.074 1.00 77.69 153 SER A C 1
ATOM 1162 O O . SER A 1 153 ? -9.838 12.441 15.116 1.00 77.69 153 SER A O 1
ATOM 1164 N N . ILE A 1 154 ? -9.963 10.701 16.533 1.00 77.25 154 ILE A N 1
ATOM 1165 C CA . ILE A 1 154 ? -8.909 9.910 15.878 1.00 77.25 154 ILE A CA 1
ATOM 1166 C C . ILE A 1 154 ? -9.358 9.480 14.476 1.00 77.25 154 ILE A C 1
ATOM 1168 O O . ILE A 1 154 ? -8.607 9.653 13.519 1.00 77.25 154 ILE A O 1
ATOM 1172 N N . ALA A 1 155 ? -10.590 8.984 14.332 1.00 73.31 155 ALA A N 1
ATOM 1173 C CA . ALA A 1 155 ? -11.142 8.617 13.028 1.00 73.31 155 ALA A CA 1
ATOM 1174 C C . ALA A 1 155 ? -11.220 9.821 12.071 1.00 73.31 155 ALA A C 1
ATOM 1176 O O . ALA A 1 155 ? -10.825 9.711 10.912 1.00 73.31 155 ALA A O 1
ATOM 1177 N N . ALA A 1 156 ? -11.654 10.987 12.564 1.00 78.44 156 ALA A N 1
ATOM 1178 C CA . ALA A 1 156 ? -11.679 12.220 11.778 1.00 78.44 156 ALA A CA 1
ATOM 1179 C C . ALA A 1 156 ? -10.272 12.663 11.338 1.00 78.44 156 ALA A C 1
ATOM 1181 O O . ALA A 1 156 ? -10.084 13.058 10.190 1.00 78.44 156 ALA A O 1
ATOM 1182 N N . PHE A 1 157 ? -9.270 12.551 12.216 1.00 79.50 157 PHE A N 1
ATOM 1183 C CA . PHE A 1 157 ? -7.881 12.861 11.877 1.00 79.50 157 PHE A CA 1
ATOM 1184 C C . PHE A 1 157 ? -7.341 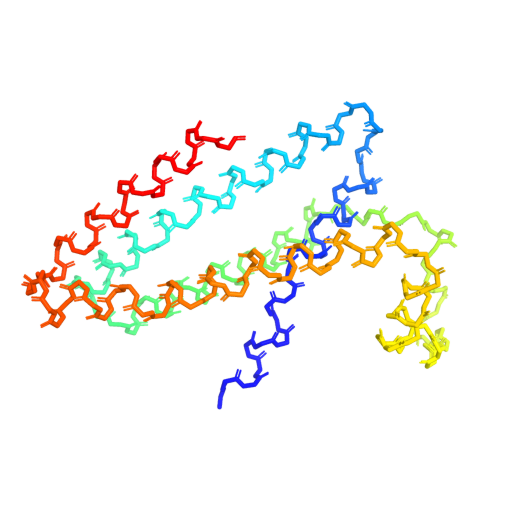11.946 10.769 1.00 79.50 157 PHE A C 1
ATOM 1186 O O . PHE A 1 157 ? -6.768 12.438 9.800 1.00 79.50 157 PHE A O 1
ATOM 1193 N N . ILE A 1 158 ? -7.569 10.630 10.874 1.00 76.56 158 ILE A N 1
ATOM 1194 C CA . ILE A 1 158 ? -7.173 9.653 9.843 1.00 76.56 158 ILE A CA 1
ATOM 1195 C C . ILE A 1 158 ? -7.819 10.001 8.500 1.00 76.56 158 ILE A C 1
ATOM 1197 O O . ILE A 1 158 ? -7.138 10.010 7.476 1.00 76.56 158 ILE A O 1
ATOM 1201 N N . ALA A 1 159 ? -9.113 10.330 8.512 1.00 75.50 159 ALA A N 1
ATOM 1202 C CA . ALA A 1 159 ? -9.839 10.703 7.306 1.00 75.50 159 ALA A CA 1
ATOM 1203 C C . ALA A 1 159 ? -9.237 11.951 6.641 1.00 75.50 159 ALA A C 1
ATOM 1205 O O . ALA A 1 159 ? -8.993 11.942 5.438 1.00 75.50 159 ALA A O 1
ATOM 1206 N N . VAL A 1 160 ? -8.937 13.000 7.414 1.00 81.81 160 VAL A N 1
ATOM 1207 C CA . VAL A 1 160 ? -8.324 14.231 6.885 1.00 81.81 160 VAL A CA 1
ATOM 1208 C C . VAL A 1 160 ? -6.930 13.964 6.322 1.00 81.81 160 VAL A C 1
ATOM 1210 O O . VAL A 1 160 ? -6.640 14.392 5.207 1.00 81.81 160 VAL A O 1
ATOM 1213 N N . VAL A 1 161 ? -6.076 13.247 7.058 1.00 79.50 161 VAL A N 1
ATOM 1214 C CA . VAL A 1 161 ? -4.709 12.941 6.607 1.00 79.50 161 VAL A CA 1
ATOM 1215 C C . VAL A 1 161 ? -4.725 12.147 5.313 1.00 79.50 161 VAL A C 1
ATOM 1217 O O . VAL A 1 161 ? -3.983 12.477 4.392 1.00 79.50 161 VAL A O 1
ATOM 1220 N N . GLY A 1 162 ? -5.579 11.133 5.202 1.00 72.88 162 GLY A N 1
ATOM 1221 C CA . GLY A 1 162 ? -5.602 10.362 3.973 1.00 72.88 162 GLY A CA 1
ATOM 1222 C C . GLY A 1 162 ? -6.272 11.108 2.807 1.00 72.88 162 GLY A C 1
ATOM 1223 O O . GLY A 1 162 ? -5.818 10.943 1.684 1.00 72.88 162 GLY A O 1
ATOM 1224 N N . ILE A 1 163 ? -7.245 12.008 3.032 1.00 80.31 163 ILE A N 1
ATOM 1225 C CA . ILE A 1 163 ? -7.735 12.913 1.966 1.00 80.31 163 ILE A CA 1
ATOM 1226 C C . ILE A 1 163 ? -6.596 13.800 1.453 1.00 80.31 163 ILE A C 1
ATOM 1228 O O . ILE A 1 163 ? -6.416 13.934 0.245 1.00 80.31 163 ILE A O 1
ATOM 1232 N N . LEU A 1 164 ? -5.801 14.379 2.358 1.00 81.50 164 LEU A N 1
ATOM 1233 C CA . LEU A 1 164 ? -4.626 15.165 1.980 1.00 81.50 164 LEU A CA 1
ATOM 1234 C C . LEU A 1 164 ? -3.601 14.317 1.219 1.00 81.50 164 LEU A C 1
ATOM 1236 O O . LEU A 1 164 ? -3.034 14.802 0.246 1.00 81.50 164 LEU A O 1
ATOM 1240 N N . SER A 1 165 ? -3.408 13.053 1.610 1.00 74.31 165 SER A N 1
ATOM 1241 C CA . SER A 1 165 ? -2.536 12.119 0.891 1.00 74.31 165 SER A CA 1
ATOM 1242 C C . SER A 1 165 ? -3.029 11.849 -0.529 1.00 74.31 165 SER A C 1
ATOM 1244 O O . SER A 1 165 ? -2.219 11.872 -1.443 1.00 74.31 165 SER A O 1
ATOM 1246 N N . ILE A 1 166 ? -4.337 11.648 -0.735 1.00 75.19 166 ILE A N 1
ATOM 1247 C CA . ILE A 1 166 ? -4.922 11.453 -2.075 1.00 75.19 166 ILE A CA 1
ATOM 1248 C C . ILE A 1 166 ? -4.684 12.682 -2.958 1.00 75.19 166 ILE A C 1
ATOM 1250 O O . ILE A 1 166 ? -4.418 12.535 -4.142 1.00 75.19 166 ILE A O 1
ATOM 1254 N N . ILE A 1 167 ? -4.790 13.887 -2.391 1.00 79.88 167 ILE A N 1
ATOM 1255 C CA . ILE A 1 167 ? -4.571 15.143 -3.125 1.00 79.88 167 ILE A CA 1
ATOM 1256 C C . ILE A 1 167 ? -3.084 15.363 -3.442 1.00 79.88 167 ILE A C 1
ATOM 1258 O O . ILE A 1 167 ? -2.762 15.999 -4.442 1.00 79.88 167 ILE A O 1
ATOM 1262 N N . ALA A 1 168 ? -2.185 14.894 -2.574 1.00 79.12 168 ALA A N 1
ATOM 1263 C CA . ALA A 1 168 ? -0.744 15.082 -2.718 1.00 79.12 168 ALA A CA 1
ATOM 1264 C C . ALA A 1 168 ? -0.072 14.074 -3.668 1.00 79.12 168 ALA A C 1
ATOM 1266 O O . ALA A 1 168 ? 1.055 14.333 -4.094 1.00 79.12 168 ALA A O 1
ATOM 1267 N N . GLN A 1 169 ? -0.724 12.938 -3.939 1.00 69.62 169 GLN A N 1
ATOM 1268 C CA . GLN A 1 169 ? -0.230 11.863 -4.805 1.00 69.62 169 GLN A CA 1
ATOM 1269 C C . GLN A 1 169 ? -0.339 12.220 -6.291 1.00 69.62 169 GLN A C 1
ATOM 1271 O O . GLN A 1 169 ? 0.614 11.877 -7.026 1.00 69.62 169 GLN A O 1
#

Radius of gyration: 20.28 Å; chains: 1; bounding box: 53×43×49 Å

Sequence (169 aa):
MISVSGIFSVTFSVIFAYVADVTQEHERITAYGLVSATFAASLVTSPAIGAYLSASYGDNLVVLVAAVVAVVDICFILLAVPESLPEKMRPASWGASISWEQADPFASLKKVRKDSTVLLIYITVFLSYLPEAGQYSSFFLYLRQVIGFGSASIAAFIAVVGILSIIAQ